Protein AF-A0A8S2QY35-F1 (afdb_monomer_lite)

pLDDT: mean 72.23, std 17.61, range [34.66, 95.25]

Structure (mmCIF, N/CA/C/O backbone):
data_AF-A0A8S2QY35-F1
#
_entry.id   AF-A0A8S2QY35-F1
#
loop_
_atom_site.group_PDB
_atom_site.id
_atom_site.type_symbol
_atom_site.label_atom_id
_atom_site.label_alt_id
_atom_site.label_comp_id
_atom_site.label_asym_id
_atom_site.label_entity_id
_atom_site.label_seq_id
_atom_site.pdbx_PDB_ins_code
_atom_site.Cartn_x
_atom_site.Cartn_y
_atom_site.Cartn_z
_atom_site.occupancy
_atom_site.B_iso_or_equiv
_atom_site.auth_seq_id
_atom_site.auth_comp_id
_atom_site.auth_asym_id
_atom_site.auth_atom_id
_atom_site.pdbx_PDB_model_num
ATOM 1 N N . MET A 1 1 ? -4.536 41.465 22.067 1.00 34.66 1 MET A N 1
ATOM 2 C CA . MET A 1 1 ? -5.766 40.971 21.410 1.00 34.66 1 MET A CA 1
ATOM 3 C C . MET A 1 1 ? -5.329 40.135 20.202 1.00 34.66 1 MET A C 1
ATOM 5 O O . MET A 1 1 ? -4.810 40.750 19.287 1.00 34.66 1 MET A O 1
ATOM 9 N N . ARG A 1 2 ? -5.487 38.788 20.256 1.00 40.75 2 ARG A N 1
ATOM 10 C CA . ARG A 1 2 ? -5.215 37.732 19.223 1.00 40.75 2 ARG A CA 1
ATOM 11 C C . ARG A 1 2 ? -3.774 37.636 18.661 1.00 40.75 2 ARG A C 1
ATOM 13 O O . ARG A 1 2 ? -3.155 38.656 18.431 1.00 40.75 2 ARG A O 1
ATOM 20 N N . SER A 1 3 ? -3.181 36.495 18.307 1.00 42.62 3 SER A N 1
ATOM 21 C CA . SER A 1 3 ? -3.349 35.055 18.580 1.00 42.62 3 SER A CA 1
ATOM 22 C C . SER A 1 3 ? -2.188 34.339 17.852 1.00 42.62 3 SER A C 1
ATOM 24 O O . SER A 1 3 ? -1.954 34.655 16.694 1.00 42.62 3 SER A O 1
ATOM 26 N N . ILE A 1 4 ? -1.557 33.365 18.518 1.00 49.47 4 ILE A N 1
ATOM 27 C CA . ILE A 1 4 ? -1.113 32.052 17.991 1.00 49.47 4 ILE A CA 1
ATOM 28 C C . ILE A 1 4 ? 0.009 32.002 16.918 1.00 49.47 4 ILE A C 1
ATOM 30 O O . ILE A 1 4 ? -0.204 32.225 15.734 1.00 49.47 4 ILE A O 1
ATOM 34 N N . ASP A 1 5 ? 1.177 31.598 17.431 1.00 50.53 5 ASP A N 1
ATOM 35 C CA . ASP A 1 5 ? 2.161 30.593 16.983 1.00 50.53 5 ASP A CA 1
ATOM 36 C C . ASP A 1 5 ? 2.972 30.665 15.672 1.00 50.53 5 ASP A C 1
ATOM 38 O O . ASP A 1 5 ? 2.507 30.897 14.561 1.00 50.53 5 ASP A O 1
ATOM 42 N N . ARG A 1 6 ? 4.266 30.366 15.876 1.00 55.47 6 ARG A N 1
ATOM 43 C CA . ARG A 1 6 ? 5.357 30.189 14.909 1.00 55.47 6 ARG A CA 1
ATOM 44 C C . ARG A 1 6 ? 5.095 29.020 13.951 1.00 55.47 6 ARG A C 1
ATOM 46 O O . ARG A 1 6 ? 4.831 27.913 14.406 1.00 55.47 6 ARG A O 1
ATOM 53 N N . ALA A 1 7 ? 5.415 29.207 12.672 1.00 52.12 7 ALA A N 1
ATOM 54 C CA . ALA A 1 7 ? 5.876 28.121 11.805 1.00 52.12 7 ALA A CA 1
ATOM 55 C C . ALA A 1 7 ? 7.053 28.608 10.944 1.00 52.12 7 ALA A C 1
ATOM 57 O O . ALA A 1 7 ? 6.927 29.570 10.188 1.00 52.12 7 ALA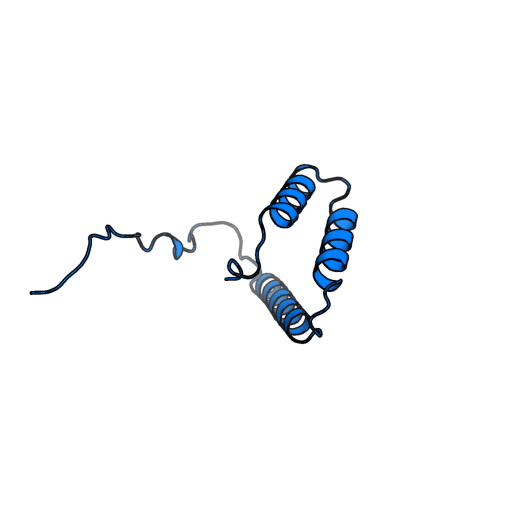 A O 1
ATOM 58 N N . ALA A 1 8 ? 8.213 27.965 11.096 1.00 56.22 8 ALA A N 1
ATOM 59 C CA . ALA A 1 8 ? 9.345 28.108 10.182 1.00 56.22 8 ALA A CA 1
ATOM 60 C C . ALA A 1 8 ? 9.145 27.191 8.949 1.00 56.22 8 ALA A C 1
ATOM 62 O O . ALA A 1 8 ? 8.370 26.237 9.025 1.00 56.22 8 ALA A O 1
ATOM 63 N N . PRO A 1 9 ? 9.794 27.486 7.809 1.00 57.91 9 PRO A N 1
ATOM 64 C CA . PRO A 1 9 ? 9.248 27.221 6.480 1.00 57.91 9 PRO A CA 1
ATOM 65 C C . PRO A 1 9 ? 9.725 25.892 5.883 1.00 57.91 9 PRO A C 1
ATOM 67 O O . PRO A 1 9 ? 10.842 25.451 6.148 1.00 57.91 9 PRO A O 1
ATOM 70 N N . LEU A 1 10 ? 8.925 25.303 4.991 1.00 52.28 10 LEU A N 1
ATOM 71 C CA . LEU A 1 10 ? 9.382 24.208 4.132 1.00 52.28 10 LEU A CA 1
ATOM 72 C C . LEU A 1 10 ? 9.794 24.758 2.753 1.00 52.28 10 LEU A C 1
ATOM 74 O O . LEU A 1 10 ? 8.991 25.435 2.107 1.00 52.28 10 LEU A O 1
ATOM 78 N N . PRO A 1 11 ? 11.033 24.509 2.288 1.00 54.31 11 PRO A N 1
ATOM 79 C CA . PRO A 1 11 ? 11.487 24.953 0.977 1.00 54.31 11 PRO A CA 1
ATOM 80 C C . PRO A 1 11 ? 10.879 24.098 -0.143 1.00 54.31 11 PRO A C 1
ATOM 82 O O . PRO A 1 11 ? 10.773 22.878 -0.037 1.00 54.31 11 PRO A O 1
ATOM 85 N N . LEU A 1 12 ? 10.556 24.747 -1.263 1.00 51.75 12 LEU A N 1
ATOM 86 C CA . LEU A 1 12 ? 9.927 24.179 -2.469 1.00 51.75 12 LEU A CA 1
ATOM 87 C C . LEU A 1 12 ? 10.798 23.157 -3.240 1.00 51.75 12 LEU A C 1
ATOM 89 O O . LEU A 1 12 ? 10.501 22.815 -4.383 1.00 51.75 12 LEU A O 1
ATOM 93 N N . SER A 1 13 ? 11.872 22.635 -2.642 1.00 49.72 13 SER A N 1
ATOM 94 C CA . SER A 1 13 ? 12.743 21.627 -3.259 1.00 49.72 13 SER A CA 1
ATOM 95 C C . SER A 1 13 ? 12.065 20.267 -3.469 1.00 49.72 13 SER A C 1
ATOM 97 O O . SER A 1 13 ? 12.589 19.468 -4.238 1.00 49.72 13 SER A O 1
ATOM 99 N N . GLN A 1 14 ? 10.890 20.021 -2.880 1.00 49.25 14 GLN A N 1
ATOM 100 C CA . GLN A 1 14 ? 10.076 18.824 -3.145 1.00 49.25 14 GLN A CA 1
ATOM 101 C C . GLN A 1 14 ? 9.463 18.795 -4.558 1.00 49.25 14 GLN A C 1
ATOM 103 O O . GLN A 1 14 ? 9.107 17.725 -5.036 1.00 49.25 14 GLN A O 1
ATOM 108 N N . PHE A 1 15 ? 9.401 19.936 -5.258 1.00 48.16 15 PHE A N 1
ATOM 109 C CA . PHE A 1 15 ? 8.925 20.010 -6.648 1.00 48.16 15 PHE A CA 1
ATOM 110 C C . PHE A 1 15 ? 10.051 20.028 -7.685 1.00 48.16 15 PHE A C 1
ATOM 112 O O . PHE A 1 15 ? 9.787 20.149 -8.882 1.00 48.16 15 PHE A O 1
ATOM 119 N N . ARG A 1 16 ? 11.320 19.905 -7.271 1.00 41.16 16 ARG A N 1
ATOM 120 C CA . ARG A 1 16 ? 12.421 19.794 -8.231 1.00 41.16 16 ARG A CA 1
ATOM 121 C C . ARG A 1 16 ? 12.466 18.377 -8.792 1.00 41.16 16 ARG A C 1
ATOM 123 O O . ARG A 1 16 ? 13.230 17.542 -8.320 1.00 41.16 16 ARG A O 1
ATOM 130 N N . TYR A 1 17 ? 11.692 18.164 -9.856 1.00 44.66 17 TYR A N 1
ATOM 131 C CA . TYR A 1 17 ? 12.078 17.273 -10.948 1.00 44.66 17 TYR A CA 1
ATOM 132 C C . TYR A 1 17 ? 13.551 17.574 -11.255 1.00 44.66 17 TYR A C 1
ATOM 134 O O . TYR A 1 17 ? 13.905 18.685 -11.663 1.00 44.66 17 TYR A O 1
ATOM 142 N N . THR A 1 18 ? 14.444 16.650 -10.924 1.00 43.59 18 THR A N 1
ATOM 143 C CA . THR A 1 18 ? 15.872 16.821 -11.160 1.00 43.59 18 THR A CA 1
ATOM 144 C C . THR A 1 18 ? 16.134 16.654 -12.649 1.00 43.59 18 THR A C 1
ATOM 146 O O . THR A 1 18 ? 16.443 15.573 -13.139 1.00 43.59 18 THR A O 1
ATOM 149 N N . GLU A 1 19 ? 16.060 17.756 -13.391 1.00 50.50 19 GLU A N 1
ATOM 150 C CA . GLU A 1 19 ? 16.763 17.848 -14.662 1.00 50.50 19 GLU A CA 1
ATOM 151 C C . GLU A 1 19 ? 18.266 17.713 -14.394 1.00 50.50 19 GLU A C 1
ATOM 153 O O . GLU A 1 19 ? 18.924 18.659 -13.954 1.00 50.50 19 GLU A O 1
ATOM 158 N N . LYS A 1 20 ? 18.807 16.516 -14.643 1.00 45.75 20 LYS A N 1
ATOM 159 C CA . LYS A 1 20 ? 19.947 16.337 -15.553 1.00 45.75 20 LYS A CA 1
ATOM 160 C C . LYS A 1 20 ? 20.296 14.861 -15.761 1.00 45.75 20 LYS A C 1
ATOM 162 O O . LYS A 1 20 ? 20.839 14.191 -14.888 1.00 45.75 20 LYS A O 1
ATOM 167 N N . THR A 1 21 ? 20.114 14.456 -17.022 1.00 48.81 21 THR A N 1
ATOM 168 C CA . THR A 1 21 ? 20.814 13.390 -17.763 1.00 48.81 21 THR A CA 1
ATOM 169 C C . THR A 1 21 ? 20.625 11.939 -17.313 1.00 48.81 21 THR A C 1
ATOM 171 O O . THR A 1 21 ? 21.397 11.439 -16.501 1.00 48.81 21 THR A O 1
ATOM 174 N N . ARG A 1 22 ? 19.752 11.205 -18.023 1.00 43.47 22 ARG A N 1
ATOM 175 C CA . ARG A 1 22 ? 20.153 10.055 -18.867 1.00 43.47 22 ARG A CA 1
ATOM 176 C C . ARG A 1 22 ? 18.970 9.501 -19.673 1.00 43.47 22 ARG A C 1
ATOM 178 O O . ARG A 1 22 ? 17.983 9.076 -19.094 1.00 43.47 22 ARG A O 1
ATOM 185 N N . ALA A 1 23 ? 19.183 9.435 -20.990 1.00 48.88 23 ALA A N 1
ATOM 186 C CA . ALA A 1 23 ? 18.305 8.884 -22.020 1.00 48.88 23 ALA A CA 1
ATOM 187 C C . ALA A 1 23 ? 16.980 9.635 -22.203 1.00 48.88 23 ALA A C 1
ATOM 189 O O . ALA A 1 23 ? 16.399 10.156 -21.262 1.00 48.88 23 ALA A O 1
ATOM 190 N N . ILE A 1 24 ? 16.507 9.703 -23.444 1.00 52.88 24 ILE A N 1
ATOM 191 C CA . ILE A 1 24 ? 15.115 10.030 -23.749 1.00 52.88 24 ILE A CA 1
ATOM 192 C C . ILE A 1 24 ? 14.289 8.970 -23.010 1.00 52.88 24 ILE A C 1
ATOM 194 O O . ILE A 1 24 ? 14.177 7.839 -23.482 1.00 52.88 24 ILE A O 1
ATOM 198 N N . GLN A 1 25 ? 13.823 9.282 -21.798 1.00 53.91 25 GLN A N 1
ATOM 199 C CA . GLN A 1 25 ? 12.815 8.473 -21.134 1.00 53.91 25 GLN A CA 1
ATOM 200 C C . GLN A 1 25 ? 11.623 8.474 -22.077 1.00 53.91 25 GLN A C 1
ATOM 202 O O . GLN A 1 25 ? 11.167 9.523 -22.533 1.00 53.91 25 GLN A O 1
ATOM 207 N N . ASP A 1 26 ? 11.202 7.279 -22.460 1.00 54.94 26 ASP A N 1
ATOM 208 C CA . ASP A 1 26 ? 10.065 7.095 -23.335 1.00 54.94 26 ASP A CA 1
ATOM 209 C C . ASP A 1 26 ? 8.817 7.557 -22.574 1.00 54.94 26 ASP A C 1
ATOM 211 O O . ASP A 1 26 ? 8.206 6.800 -21.821 1.00 54.94 26 ASP A O 1
ATOM 215 N N . LEU A 1 27 ? 8.478 8.837 -22.736 1.00 57.16 27 LEU A N 1
ATOM 216 C CA . LEU A 1 27 ? 7.324 9.500 -22.126 1.00 57.16 27 LEU A CA 1
ATOM 217 C C . LEU A 1 27 ? 6.016 8.752 -22.433 1.00 57.16 27 LEU A C 1
ATOM 219 O O . LEU A 1 27 ? 5.047 8.853 -21.678 1.00 57.16 27 LEU A O 1
ATOM 223 N N . SER A 1 28 ? 5.983 7.940 -23.498 1.00 61.44 28 SER A N 1
ATOM 224 C CA . SER A 1 28 ? 4.852 7.056 -23.779 1.00 61.44 28 SER A CA 1
ATOM 225 C C . SER A 1 28 ? 4.732 5.921 -22.750 1.00 61.44 28 SER A C 1
ATOM 227 O O . SER A 1 28 ? 3.633 5.606 -22.311 1.00 61.44 28 SER A O 1
ATOM 229 N N . LYS A 1 29 ? 5.843 5.359 -22.258 1.00 59.44 29 LYS A N 1
ATOM 230 C CA . LYS 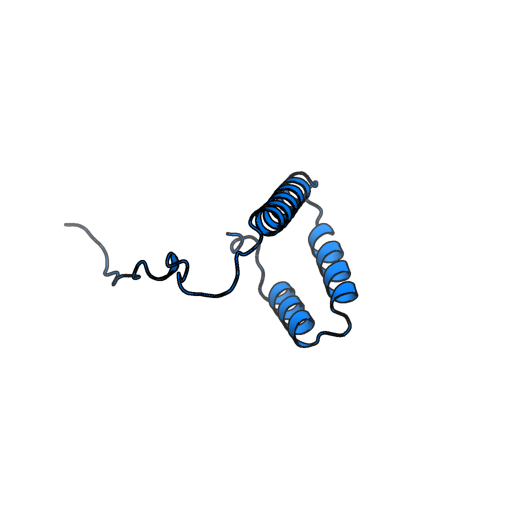A 1 29 ? 5.834 4.303 -21.229 1.00 59.44 29 LYS A CA 1
ATOM 231 C C . LYS A 1 29 ? 5.491 4.849 -19.850 1.00 59.44 29 LYS A C 1
ATOM 233 O O . LYS A 1 29 ? 4.718 4.226 -19.125 1.00 59.44 29 LYS A O 1
ATOM 238 N N . GLU A 1 30 ? 6.020 6.017 -19.498 1.00 60.28 30 GLU A N 1
ATOM 239 C CA . GLU A 1 30 ? 5.688 6.673 -18.227 1.00 60.28 30 GLU A CA 1
ATOM 240 C C . GLU A 1 30 ? 4.228 7.143 -18.195 1.00 60.28 30 GLU A C 1
ATOM 242 O O . GLU A 1 30 ? 3.550 6.967 -17.181 1.00 60.28 30 GLU A O 1
ATOM 247 N N . SER A 1 31 ? 3.694 7.637 -19.319 1.00 69.31 31 SER A N 1
ATOM 248 C CA . SER A 1 31 ? 2.270 7.986 -19.416 1.00 69.31 31 SER A CA 1
ATOM 249 C C . SER A 1 31 ? 1.360 6.758 -19.327 1.00 69.31 31 SER A C 1
ATOM 251 O O . SER A 1 31 ? 0.328 6.814 -18.660 1.00 69.31 31 SER A O 1
ATOM 253 N N . VAL A 1 32 ? 1.759 5.617 -19.898 1.00 72.69 32 VAL A N 1
ATOM 254 C CA . VAL A 1 32 ? 1.035 4.348 -19.744 1.00 72.69 32 VAL A CA 1
ATOM 255 C C . VAL A 1 32 ? 1.006 3.915 -18.278 1.00 72.69 32 VAL A C 1
ATOM 257 O O . VAL A 1 32 ? -0.074 3.641 -17.760 1.00 72.69 32 VAL A O 1
ATOM 260 N N . ILE A 1 33 ? 2.145 3.900 -17.583 1.00 77.94 33 ILE A N 1
ATOM 261 C CA . ILE A 1 33 ? 2.211 3.541 -16.155 1.00 77.94 33 ILE A CA 1
ATOM 262 C C . ILE A 1 33 ? 1.316 4.464 -15.316 1.00 77.94 33 ILE A C 1
ATOM 264 O O . ILE A 1 33 ? 0.546 3.989 -14.482 1.00 77.94 33 ILE A O 1
ATOM 268 N N . PHE A 1 34 ? 1.356 5.771 -15.581 1.00 77.19 34 PHE A N 1
ATOM 269 C CA . PHE A 1 34 ? 0.493 6.744 -14.917 1.00 77.19 34 PHE A CA 1
ATOM 270 C C . PHE A 1 34 ? -0.998 6.445 -15.131 1.00 77.19 34 PHE A C 1
ATOM 272 O O . PHE A 1 34 ? -1.757 6.402 -14.164 1.00 77.19 34 PHE A O 1
ATOM 279 N N . ILE A 1 35 ? -1.417 6.175 -16.372 1.00 80.44 35 ILE A N 1
ATOM 280 C CA . ILE A 1 35 ? -2.810 5.825 -16.692 1.00 80.44 35 ILE A CA 1
ATOM 281 C C . ILE A 1 35 ? -3.232 4.546 -15.960 1.00 80.44 35 ILE A C 1
ATOM 283 O O . ILE A 1 35 ? -4.327 4.495 -15.406 1.00 80.44 35 ILE A O 1
ATOM 287 N N . HIS A 1 36 ? -2.365 3.532 -15.898 1.00 78.44 36 HIS A N 1
ATOM 288 C CA . HIS A 1 36 ? -2.659 2.296 -15.170 1.00 78.44 36 HIS A CA 1
ATOM 289 C C . HIS A 1 36 ? -2.869 2.555 -13.674 1.00 78.44 36 HIS A C 1
ATOM 291 O O . HIS A 1 36 ? -3.802 2.008 -13.087 1.00 78.44 36 HIS A O 1
ATOM 297 N N . PHE A 1 37 ? -2.059 3.424 -13.064 1.00 80.06 37 PHE A N 1
ATOM 298 C CA . PHE A 1 37 ? -2.254 3.811 -11.668 1.00 80.06 37 PHE A CA 1
ATOM 299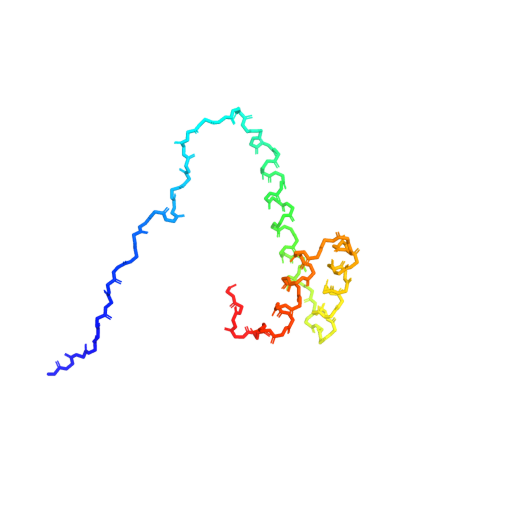 C C . PHE A 1 37 ? -3.540 4.615 -11.454 1.00 80.06 37 PHE A C 1
ATOM 301 O O . PHE A 1 37 ? -4.254 4.345 -10.491 1.00 80.06 37 PHE A O 1
ATOM 308 N N . GLN A 1 38 ? -3.882 5.539 -12.356 1.00 84.06 38 GLN A N 1
ATOM 309 C CA . GLN A 1 38 ? -5.147 6.280 -12.280 1.00 84.06 38 GLN A CA 1
ATOM 310 C C . GLN A 1 38 ? -6.357 5.345 -12.371 1.00 84.06 38 GLN A C 1
ATOM 312 O O . GLN A 1 38 ? -7.260 5.426 -11.543 1.00 84.06 38 GLN A O 1
ATOM 317 N N . LEU A 1 39 ? -6.342 4.395 -13.310 1.00 85.75 39 LEU A N 1
ATOM 318 C CA . LEU A 1 39 ? -7.405 3.398 -13.457 1.00 85.75 39 LEU A CA 1
ATOM 319 C C . LEU A 1 39 ? -7.516 2.484 -12.233 1.00 85.75 39 LEU A C 1
ATOM 321 O O . LEU A 1 39 ? -8.622 2.160 -11.803 1.00 85.75 39 LEU A O 1
ATOM 325 N N . LEU A 1 40 ? -6.384 2.090 -11.646 1.00 80.44 40 LEU A N 1
ATOM 326 C CA . LEU A 1 40 ? -6.365 1.302 -10.419 1.00 80.44 40 LEU A CA 1
ATOM 327 C C . LEU A 1 40 ? -6.985 2.075 -9.247 1.00 80.44 40 LEU A C 1
ATOM 329 O O . LEU A 1 40 ? -7.831 1.525 -8.547 1.00 80.44 40 LEU A O 1
ATOM 333 N N . ILE A 1 41 ? -6.611 3.342 -9.052 1.00 82.44 41 ILE A N 1
ATOM 334 C CA . ILE A 1 41 ? -7.194 4.205 -8.012 1.00 82.44 41 ILE A CA 1
ATOM 335 C C . ILE A 1 41 ? -8.702 4.337 -8.226 1.00 82.44 41 ILE A C 1
ATOM 337 O O . ILE A 1 41 ? -9.485 4.111 -7.307 1.00 82.44 41 ILE A O 1
ATOM 341 N N . GLU A 1 42 ? -9.119 4.640 -9.453 1.00 84.12 42 GLU A N 1
ATOM 342 C CA . GLU A 1 42 ? -10.526 4.744 -9.823 1.00 84.12 42 GLU A CA 1
ATOM 343 C C . GLU A 1 42 ? -11.313 3.458 -9.544 1.00 84.12 42 GLU A C 1
ATOM 345 O O . GLU A 1 42 ? -12.450 3.509 -9.071 1.00 84.12 42 GLU A O 1
ATOM 350 N N . MET A 1 43 ? -10.722 2.297 -9.823 1.00 79.62 43 MET A N 1
ATOM 351 C CA . MET A 1 43 ? -11.328 1.004 -9.527 1.00 79.62 43 MET A CA 1
ATOM 352 C C . MET A 1 43 ? -11.457 0.791 -8.016 1.00 79.62 43 MET A C 1
ATOM 354 O O . MET A 1 43 ? -12.531 0.415 -7.550 1.00 79.62 43 MET A O 1
ATOM 358 N N . LEU A 1 44 ? -10.400 1.073 -7.249 1.00 76.44 44 LEU A N 1
ATOM 359 C CA . LEU A 1 44 ? -10.386 0.932 -5.791 1.00 76.44 44 LEU A CA 1
ATOM 360 C C . LEU A 1 44 ? -11.401 1.861 -5.107 1.00 76.44 44 LEU A C 1
ATOM 362 O O . LEU A 1 44 ? -12.071 1.432 -4.173 1.00 76.44 44 LEU A O 1
ATOM 366 N N . LEU A 1 45 ? -11.571 3.092 -5.598 1.00 78.94 45 LEU A N 1
ATOM 367 C CA . LEU A 1 45 ? -12.551 4.052 -5.073 1.00 78.94 45 LEU A CA 1
ATOM 368 C C . LEU A 1 45 ? -14.003 3.650 -5.362 1.00 78.94 45 LEU A C 1
ATOM 370 O O . LEU A 1 45 ? -14.898 3.977 -4.585 1.00 78.94 45 LEU A O 1
ATOM 374 N N . ARG A 1 46 ? -14.251 2.953 -6.477 1.00 80.56 46 ARG A N 1
ATOM 375 C CA . ARG A 1 46 ? -15.590 2.458 -6.841 1.00 80.56 46 ARG A CA 1
ATOM 376 C C . ARG A 1 46 ? -15.932 1.117 -6.196 1.00 80.56 46 ARG A C 1
ATOM 378 O O . ARG A 1 46 ? -17.091 0.705 -6.249 1.00 80.56 46 ARG A O 1
ATOM 385 N N . MET A 1 47 ? -14.961 0.420 -5.605 1.00 75.19 47 MET A N 1
ATOM 386 C CA . MET A 1 47 ? -15.241 -0.813 -4.877 1.00 75.19 47 MET A CA 1
ATOM 387 C C . MET A 1 47 ? -16.056 -0.503 -3.616 1.00 75.19 47 MET A C 1
ATOM 389 O O . MET A 1 47 ? -15.710 0.412 -2.868 1.00 75.19 47 MET A O 1
ATOM 393 N N . PRO A 1 48 ? -17.127 -1.268 -3.338 1.00 75.31 48 PRO A N 1
ATOM 394 C CA . PRO A 1 48 ? -17.896 -1.073 -2.123 1.00 75.31 48 PRO A CA 1
ATOM 395 C C . PRO A 1 48 ? -16.987 -1.290 -0.906 1.00 75.31 48 PRO A C 1
ATOM 397 O O . PRO A 1 48 ? -16.242 -2.279 -0.869 1.00 75.31 48 PRO A O 1
ATOM 400 N N . PRO A 1 49 ? -17.041 -0.403 0.102 1.00 71.25 49 PRO A N 1
ATOM 401 C CA . PRO A 1 49 ? -16.240 -0.558 1.301 1.00 71.25 49 PRO A CA 1
ATOM 402 C C . PRO A 1 49 ? -16.620 -1.874 1.979 1.00 71.25 49 PRO A C 1
ATOM 404 O O . PRO A 1 49 ? -17.739 -2.065 2.451 1.00 71.25 49 PRO A O 1
ATOM 407 N N . SER A 1 50 ? -15.674 -2.807 2.007 1.00 76.75 50 SER A N 1
ATOM 408 C CA . SER A 1 50 ? -15.809 -4.071 2.716 1.00 76.75 50 SER A CA 1
ATOM 409 C C . SER A 1 50 ? -14.805 -4.093 3.851 1.00 76.75 50 SER A C 1
ATOM 411 O O . SER A 1 50 ? -13.617 -3.842 3.639 1.00 76.75 50 SER A O 1
ATOM 413 N N . SER A 1 51 ? -15.249 -4.492 5.043 1.00 71.25 51 SER A N 1
ATOM 414 C CA . SER A 1 51 ? -14.355 -4.773 6.175 1.00 71.25 51 SER A CA 1
ATOM 415 C C . SER A 1 51 ? -13.272 -5.805 5.828 1.00 71.25 51 SER A C 1
ATOM 417 O O . SER A 1 51 ? -12.227 -5.854 6.471 1.00 71.25 51 SER A O 1
ATOM 419 N N . ARG A 1 52 ? -13.486 -6.601 4.770 1.00 77.19 52 ARG A N 1
ATOM 420 C CA . ARG A 1 52 ? -12.544 -7.600 4.261 1.00 77.19 52 ARG A CA 1
ATOM 421 C C . ARG A 1 52 ? -11.624 -7.081 3.150 1.00 77.19 52 ARG A C 1
ATOM 423 O O . ARG A 1 52 ? -10.614 -7.724 2.889 1.00 77.19 52 ARG A O 1
ATOM 430 N N . ALA A 1 53 ? -11.917 -5.935 2.527 1.00 78.81 53 ALA A N 1
ATOM 431 C CA . ALA A 1 53 ? -11.151 -5.418 1.385 1.00 78.81 53 ALA A CA 1
ATOM 432 C C . ALA A 1 53 ? -9.680 -5.153 1.740 1.00 78.81 53 ALA A C 1
ATOM 434 O O . ALA A 1 53 ? -8.794 -5.622 1.028 1.00 78.81 53 ALA A O 1
ATOM 435 N N . LYS A 1 54 ? -9.418 -4.500 2.886 1.00 80.25 54 LYS A N 1
ATOM 436 C CA . LYS A 1 54 ? -8.051 -4.269 3.395 1.00 80.25 54 LYS A CA 1
ATOM 437 C C . LYS A 1 54 ? -7.284 -5.586 3.523 1.00 80.25 54 LYS A C 1
ATOM 439 O O . LYS A 1 54 ? -6.165 -5.698 3.037 1.00 80.25 54 LYS A O 1
ATOM 444 N N . LYS A 1 55 ? -7.907 -6.597 4.136 1.00 85.12 55 LYS A N 1
ATOM 445 C CA . LYS A 1 55 ? -7.289 -7.912 4.340 1.00 85.12 55 LYS A CA 1
ATOM 446 C C . LYS A 1 55 ? -6.973 -8.600 3.011 1.00 85.12 55 LYS A C 1
ATOM 448 O O . LYS A 1 55 ? -5.845 -9.025 2.808 1.00 85.12 55 LYS A O 1
ATOM 453 N N . THR A 1 56 ? -7.937 -8.645 2.092 1.00 84.31 56 THR A N 1
ATOM 454 C CA . THR A 1 56 ? -7.743 -9.248 0.766 1.00 84.31 56 THR A CA 1
ATOM 455 C C . THR A 1 56 ? -6.612 -8.567 -0.006 1.00 84.31 56 THR A C 1
ATOM 457 O O . THR A 1 56 ? -5.799 -9.252 -0.619 1.00 84.31 56 THR A O 1
ATOM 460 N N . PHE A 1 57 ? -6.526 -7.236 0.045 1.00 83.88 57 PHE A N 1
ATOM 461 C CA . PHE A 1 57 ? -5.455 -6.491 -0.613 1.00 83.88 57 PHE A CA 1
ATOM 462 C C . PHE A 1 57 ? -4.079 -6.821 -0.016 1.00 83.88 57 PHE A C 1
ATOM 464 O O . PHE A 1 57 ? -3.152 -7.150 -0.754 1.00 83.88 57 PHE A O 1
ATOM 471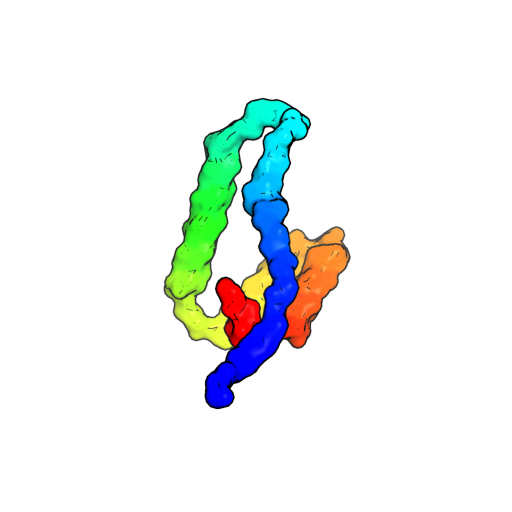 N N . LEU A 1 58 ? -3.960 -6.830 1.316 1.00 88.50 58 LEU A N 1
ATOM 472 C CA . LEU A 1 58 ? -2.712 -7.189 1.997 1.00 88.50 58 LEU A CA 1
ATOM 473 C C . LEU A 1 58 ? -2.286 -8.633 1.710 1.00 88.50 58 LEU A C 1
ATOM 475 O O . LEU A 1 58 ? -1.101 -8.884 1.506 1.00 88.50 58 LEU A O 1
ATOM 479 N N . ASP A 1 59 ? -3.230 -9.572 1.641 1.00 90.12 59 ASP A N 1
ATOM 480 C CA . ASP A 1 59 ? -2.944 -10.970 1.308 1.00 90.12 59 ASP A CA 1
ATOM 481 C C . ASP A 1 59 ? -2.406 -11.115 -0.129 1.00 90.12 59 ASP A C 1
ATOM 483 O O . ASP A 1 59 ? -1.468 -11.879 -0.368 1.00 90.12 59 ASP A O 1
ATOM 487 N N . VAL A 1 60 ? -2.937 -10.339 -1.083 1.00 89.06 60 VAL A N 1
ATOM 488 C CA . VAL A 1 60 ? -2.403 -10.276 -2.455 1.00 89.06 60 VAL A CA 1
ATOM 489 C C . VAL A 1 60 ? -0.984 -9.707 -2.461 1.00 89.06 60 VAL A C 1
ATOM 491 O O . VAL A 1 60 ? -0.096 -10.311 -3.064 1.00 89.06 60 VAL A O 1
ATOM 494 N N . CYS A 1 61 ? -0.741 -8.597 -1.757 1.00 88.44 61 CYS A N 1
ATOM 495 C CA . CYS A 1 61 ? 0.590 -7.996 -1.662 1.00 88.44 61 CYS A CA 1
ATOM 496 C C . CYS A 1 61 ? 1.607 -8.963 -1.039 1.00 88.44 61 CYS A C 1
ATOM 498 O O . CYS A 1 61 ? 2.686 -9.150 -1.593 1.00 88.44 61 CYS A O 1
ATOM 500 N N . ARG A 1 62 ? 1.257 -9.646 0.057 1.00 93.94 62 ARG A N 1
ATOM 501 C CA . ARG A 1 62 ? 2.120 -10.660 0.693 1.00 93.94 62 ARG A CA 1
ATOM 502 C C . ARG A 1 62 ? 2.489 -11.790 -0.252 1.00 93.94 62 ARG A C 1
ATOM 504 O O . ARG A 1 62 ? 3.629 -12.235 -0.262 1.00 93.94 62 ARG A O 1
ATOM 511 N N . ARG A 1 63 ? 1.524 -12.257 -1.047 1.00 93.19 63 ARG A N 1
ATOM 512 C CA . ARG A 1 63 ? 1.768 -13.311 -2.032 1.00 93.19 63 ARG A CA 1
ATOM 513 C C . ARG A 1 63 ? 2.687 -12.836 -3.155 1.00 93.19 63 ARG A C 1
ATOM 515 O O . ARG A 1 63 ? 3.515 -13.612 -3.612 1.00 93.19 63 ARG A O 1
ATOM 522 N N . TYR A 1 64 ? 2.533 -11.591 -3.599 1.00 92.00 64 TYR A N 1
ATOM 523 C CA . TYR A 1 64 ? 3.373 -11.011 -4.645 1.00 92.00 64 TYR A CA 1
ATOM 524 C C . TYR A 1 64 ? 4.816 -10.790 -4.166 1.00 92.00 64 TYR A C 1
ATOM 526 O O . TYR A 1 64 ? 5.761 -11.146 -4.863 1.00 92.00 64 TYR A O 1
ATOM 534 N N . TYR A 1 65 ? 4.983 -10.269 -2.950 1.00 93.94 65 TYR A N 1
ATOM 535 C CA . TYR A 1 65 ? 6.280 -9.977 -2.335 1.00 93.94 65 TYR A CA 1
ATOM 536 C C . TYR A 1 65 ? 6.806 -11.116 -1.455 1.00 93.94 65 TYR A C 1
ATOM 538 O O . TYR A 1 65 ? 7.608 -10.877 -0.560 1.00 93.94 65 TYR A O 1
ATOM 546 N N . SER A 1 66 ? 6.389 -12.364 -1.685 1.00 93.31 66 SER A N 1
ATOM 547 C CA . SER A 1 66 ? 6.708 -13.485 -0.784 1.00 93.31 66 SER A CA 1
ATOM 548 C C . SER A 1 66 ? 8.207 -13.723 -0.581 1.00 93.31 66 SER A C 1
ATOM 550 O O . SER A 1 66 ? 8.594 -14.341 0.402 1.00 93.31 66 SER A O 1
ATOM 552 N N . ASN A 1 67 ? 9.032 -13.254 -1.520 1.00 95.25 67 ASN A N 1
ATOM 553 C CA . ASN A 1 67 ? 10.485 -13.417 -1.516 1.00 95.25 67 ASN A CA 1
ATOM 554 C C . ASN A 1 67 ? 11.228 -12.093 -1.248 1.00 95.25 67 ASN A C 1
ATOM 556 O O . ASN A 1 67 ? 12.442 -12.036 -1.426 1.00 95.25 67 ASN A O 1
ATOM 560 N N . ASP A 1 68 ? 10.513 -11.027 -0.873 1.00 94.69 68 ASP A N 1
ATOM 561 C CA . ASP A 1 68 ? 11.074 -9.704 -0.601 1.00 94.69 68 ASP A CA 1
ATOM 562 C C . ASP A 1 68 ? 10.781 -9.286 0.847 1.00 94.69 68 ASP A C 1
ATOM 564 O O . ASP A 1 68 ? 9.761 -8.673 1.165 1.00 94.69 68 ASP A O 1
ATOM 568 N N . GLU A 1 69 ? 11.714 -9.618 1.740 1.00 94.56 69 GLU A N 1
ATOM 569 C CA . GLU A 1 69 ? 11.643 -9.299 3.173 1.00 94.56 69 GLU A CA 1
ATOM 570 C C . GLU A 1 69 ? 11.517 -7.792 3.454 1.00 94.56 69 GLU A C 1
ATOM 572 O O . GLU A 1 69 ? 10.937 -7.382 4.465 1.00 94.56 69 GLU A O 1
ATOM 577 N N . VAL A 1 70 ? 12.042 -6.937 2.568 1.00 95.12 70 VAL A N 1
ATOM 578 C CA . VAL A 1 70 ? 11.959 -5.482 2.738 1.00 95.12 70 VAL A CA 1
ATOM 579 C C . VAL A 1 70 ? 10.522 -5.021 2.531 1.00 95.12 70 VAL A C 1
ATOM 581 O O . VAL A 1 70 ? 10.001 -4.260 3.351 1.00 95.12 70 VAL A O 1
ATOM 584 N N . GLU A 1 71 ? 9.875 -5.497 1.471 1.00 92.19 71 GLU A N 1
ATOM 585 C CA . GLU A 1 71 ? 8.477 -5.179 1.178 1.00 92.19 71 GLU A CA 1
ATOM 586 C C . GLU A 1 71 ? 7.520 -5.839 2.179 1.00 92.19 71 GLU A C 1
ATOM 588 O O . GLU A 1 71 ? 6.595 -5.186 2.666 1.00 92.19 71 GLU A O 1
ATOM 593 N N . LEU A 1 72 ? 7.782 -7.081 2.603 1.00 93.62 72 LEU A N 1
ATOM 594 C CA . LEU A 1 72 ? 6.995 -7.747 3.649 1.00 93.62 72 LEU A CA 1
ATOM 595 C C . LEU A 1 72 ? 7.014 -6.974 4.974 1.00 93.62 72 LEU A C 1
ATOM 597 O O . LEU A 1 72 ? 5.973 -6.838 5.625 1.00 93.62 72 LEU A O 1
ATOM 601 N N . ARG A 1 73 ? 8.161 -6.396 5.352 1.00 94.50 73 ARG A N 1
ATOM 602 C CA . ARG A 1 73 ? 8.260 -5.538 6.540 1.00 94.50 73 ARG A CA 1
ATOM 603 C C . ARG A 1 73 ? 7.435 -4.257 6.404 1.00 94.50 73 ARG A C 1
ATOM 605 O O . ARG A 1 73 ? 6.750 -3.891 7.356 1.00 94.50 73 ARG A O 1
ATOM 612 N N . LYS A 1 74 ? 7.447 -3.605 5.235 1.00 92.25 74 LYS A N 1
ATOM 613 C CA . LYS A 1 74 ? 6.605 -2.421 4.971 1.00 92.25 74 LYS A CA 1
ATOM 614 C C . LYS A 1 74 ? 5.117 -2.759 5.064 1.00 92.25 74 LYS A C 1
ATOM 616 O O . LYS A 1 74 ? 4.346 -1.996 5.638 1.00 92.25 74 LYS A O 1
ATOM 621 N N . ILE A 1 75 ? 4.716 -3.922 4.547 1.00 92.19 75 ILE A N 1
ATOM 622 C CA . ILE A 1 75 ? 3.334 -4.415 4.634 1.00 92.19 75 ILE A CA 1
ATOM 623 C C . ILE A 1 75 ? 2.926 -4.634 6.098 1.00 92.19 75 ILE A C 1
ATOM 625 O O . ILE A 1 75 ? 1.823 -4.248 6.487 1.00 92.19 75 ILE A O 1
ATOM 629 N N . ALA A 1 76 ? 3.801 -5.224 6.918 1.00 92.88 76 ALA A N 1
ATOM 630 C CA . ALA A 1 76 ? 3.540 -5.434 8.343 1.00 92.88 76 ALA A CA 1
ATOM 631 C C . ALA A 1 76 ? 3.417 -4.108 9.116 1.00 92.88 76 ALA A C 1
ATOM 633 O O . ALA A 1 76 ? 2.495 -3.941 9.915 1.00 92.88 76 ALA A O 1
ATOM 634 N N . GLU A 1 77 ? 4.304 -3.146 8.847 1.00 92.69 77 GLU A N 1
ATOM 635 C CA . GLU A 1 77 ? 4.240 -1.806 9.438 1.00 92.69 77 GLU A CA 1
ATOM 636 C C . GLU A 1 77 ? 2.947 -1.084 9.048 1.00 92.69 77 GLU A C 1
ATOM 638 O O . GLU A 1 77 ? 2.263 -0.531 9.912 1.00 92.69 77 GLU A O 1
ATOM 643 N N . PHE A 1 78 ? 2.570 -1.140 7.769 1.00 89.50 78 PHE A N 1
ATOM 644 C CA . PHE A 1 78 ? 1.309 -0.588 7.290 1.00 89.50 78 PHE A CA 1
ATOM 645 C C . PHE A 1 78 ? 0.116 -1.227 8.005 1.00 89.50 78 PHE A C 1
ATOM 647 O O . PHE A 1 78 ? -0.763 -0.520 8.489 1.00 89.50 78 PHE A O 1
ATOM 654 N N . GLU A 1 79 ? 0.066 -2.554 8.127 1.00 89.38 79 GLU A N 1
ATOM 655 C CA . GLU A 1 79 ? -1.052 -3.219 8.798 1.00 89.38 79 GLU A CA 1
ATOM 656 C C . GLU A 1 79 ? -1.185 -2.796 10.268 1.00 89.38 79 GLU A C 1
ATOM 658 O O . GLU A 1 79 ? -2.309 -2.553 10.717 1.00 89.38 79 GLU A O 1
ATOM 663 N N . ALA A 1 80 ? -0.059 -2.656 10.976 1.00 89.81 80 ALA A N 1
ATOM 664 C CA . ALA A 1 80 ? -0.016 -2.305 12.392 1.00 89.81 80 ALA A CA 1
ATOM 665 C C . ALA A 1 80 ? -0.304 -0.821 12.676 1.00 89.81 80 ALA A C 1
ATOM 667 O O . ALA A 1 80 ? -0.902 -0.498 13.701 1.00 89.81 80 ALA A O 1
ATOM 668 N N . THR A 1 81 ? 0.138 0.088 11.802 1.00 88.19 81 THR A N 1
ATOM 669 C CA . THR A 1 81 ? 0.140 1.537 12.081 1.00 88.19 81 THR A CA 1
ATOM 670 C C . THR A 1 81 ? -0.910 2.328 11.303 1.00 88.19 81 THR A C 1
ATOM 672 O O . THR A 1 81 ? -1.204 3.475 11.672 1.00 88.19 81 THR A O 1
ATOM 675 N N . TYR A 1 82 ? -1.481 1.738 10.246 1.00 82.94 82 TYR A N 1
ATOM 676 C CA . TYR A 1 82 ? -2.478 2.393 9.409 1.00 82.94 82 TYR A CA 1
ATOM 677 C C . TYR A 1 82 ? -3.817 2.526 10.127 1.00 82.94 82 TYR A C 1
ATOM 679 O O . TYR A 1 82 ? -4.455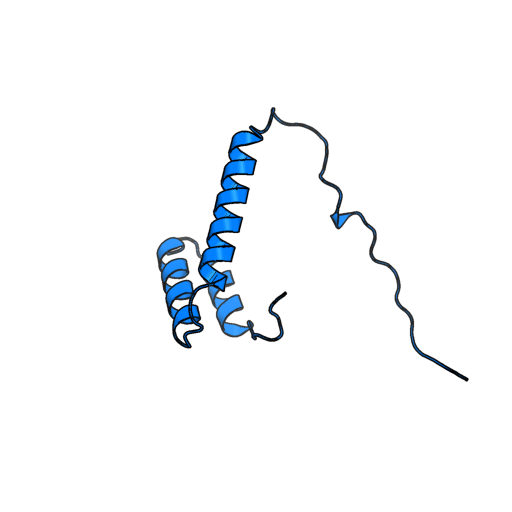 1.536 10.502 1.00 82.94 82 TYR A O 1
ATOM 687 N N . THR A 1 83 ? -4.285 3.764 10.197 1.00 79.06 83 THR A N 1
ATOM 688 C CA . THR A 1 83 ? -5.609 4.141 10.671 1.00 79.06 83 THR A CA 1
ATOM 689 C C . THR A 1 83 ? -6.271 5.013 9.602 1.00 79.06 83 THR A C 1
ATOM 691 O O . THR A 1 83 ? -5.588 5.747 8.887 1.00 79.06 83 THR A O 1
ATOM 694 N N . SER A 1 84 ? -7.590 4.893 9.420 1.00 76.38 84 SER A N 1
ATOM 695 C CA . SER A 1 84 ? -8.299 5.541 8.302 1.00 76.38 84 SER A CA 1
ATOM 696 C C . SER A 1 84 ? -8.201 7.072 8.325 1.00 76.38 84 SER A C 1
ATOM 698 O O . SER A 1 84 ? -8.284 7.706 7.283 1.00 76.38 84 SER A O 1
ATOM 700 N N . ASP A 1 85 ? -7.987 7.663 9.501 1.00 77.31 85 ASP A N 1
ATOM 701 C CA . ASP A 1 85 ? -7.724 9.091 9.725 1.00 77.31 85 ASP A CA 1
ATOM 702 C C . ASP A 1 85 ? -6.359 9.563 9.194 1.00 77.31 85 ASP A C 1
ATOM 704 O O . ASP A 1 85 ? -6.136 10.763 9.068 1.00 77.31 85 ASP A O 1
ATOM 708 N N . LYS A 1 86 ? -5.458 8.633 8.852 1.00 70.44 86 LYS A N 1
ATOM 709 C CA . LYS A 1 86 ? -4.162 8.906 8.210 1.00 70.44 86 LYS A CA 1
ATOM 710 C C . LYS A 1 86 ? -4.183 8.676 6.697 1.00 70.44 86 LYS A C 1
ATOM 712 O O . LYS A 1 86 ? -3.124 8.669 6.072 1.00 70.44 86 LYS A O 1
ATOM 717 N N . ALA A 1 87 ? -5.355 8.436 6.107 1.00 67.56 87 ALA A N 1
ATOM 718 C CA . ALA A 1 87 ? -5.499 8.414 4.657 1.00 67.56 87 ALA A CA 1
ATOM 719 C C . ALA A 1 87 ? -5.348 9.850 4.120 1.00 67.56 87 ALA A C 1
ATOM 721 O O . ALA A 1 87 ? -6.100 10.732 4.533 1.00 67.56 87 ALA A O 1
ATOM 722 N N . VAL A 1 88 ? -4.349 10.076 3.259 1.00 53.62 88 VAL A N 1
ATOM 723 C CA . VAL A 1 88 ? -4.101 11.359 2.572 1.00 53.62 88 VAL A CA 1
ATOM 724 C C . VAL A 1 88 ? -4.906 11.418 1.284 1.00 53.62 88 VAL A C 1
ATOM 726 O O . VAL A 1 88 ? -4.915 10.387 0.572 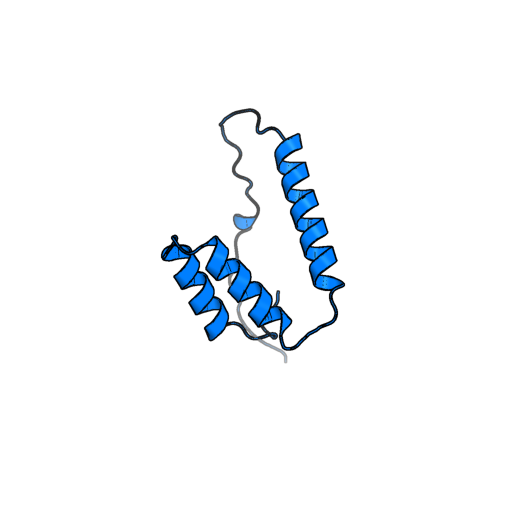1.00 53.62 88 VAL A O 1
#

Sequence (88 aa):
MRSIDRAAPLPLSQFRYTEKTRAIQDLSKESVIFIHFQLLIEMLLRMPPSSRAKKTFLDVCRRYYSNDEVELRKIAEFEATYTSDKAV

Organism: NCBI:txid1234261

Foldseek 3Di:
DDDDDDDDDDDPCVPPPDDDDDDPPPVVVVVVVVVVVVVVVVVVVPDDDDPCPLVVVLVVQCVVCVPPPVSVVVSVCCVVPDDPVPDD

Radius of gyration: 19.62 Å; chains: 1; bounding box: 39×54×45 Å

Secondary structure (DSSP, 8-state):
-------PPPPGGGG------SS---HHHHHHHHHHHHHHHHHHHHS---TTHHHHHHHHHHHHTTT-HHHHHHHHHHHHH--GGG--